Protein AF-A0A699Z973-F1 (afdb_monomer)

InterPro domains:
  IPR000719 Protein kinase domain [PF00069] (1-68)
  IPR000719 Protein kinase domain [PS50011] (1-73)
  IPR008271 Serine/threonine-protein kinase, active site [PS00108] (9-21)
  IPR011009 Protein kinase-like domain superfamily [SSF56112] (1-68)
  IPR050167 Serine/threonine-protein kinase [PTHR23257] (1-67)

Radius of gyration: 13.72 Å; Cα contacts (8 Å, |Δi|>4): 101; chains: 1; bounding box: 28×19×42 Å

Secondary structure (DSSP, 8-state):
-HHHHHTTEE-S---GGGEEEEEETTEEEEEE--GGG-EE-SSSS-TT--S--S-GGG--HHHHH-GGG----

Nearest PDB structures (foldseek):
  4kik-assembly1_B  TM=8.997E-01  e=7.319E-04  Homo sapiens
  7oai-assembly1_A  TM=8.407E-01  e=2.477E-03  Homo sapiens
  6yid-assembly1_A  TM=7.229E-01  e=1.099E-03  Homo sapiens
  6qat-assembly2_D-3  TM=7.160E-01  e=2.651E-03  Homo sapiens
  4bdf-assembly1_A-2  TM=5.860E-01  e=3.719E-03  Homo sapiens

Solvent-accessible surface area (backbone atoms only — not comparable to full-atom values): 4664 Å² total; per-residue (Å²): 106,66,75,41,52,75,69,31,37,46,50,62,45,76,49,76,94,30,48,48,76,46,81,52,97,92,38,84,43,80,42,85,50,72,64,88,66,40,47,74,38,88,66,86,42,41,78,86,48,85,62,86,63,55,55,72,96,64,44,58,68,48,50,77,78,35,35,80,69,30,68,89,131

pLDDT: mean 82.43, std 11.83, range [54.06, 96.38]

Mean predicted aligned error: 6.27 Å

Sequence (73 aa):
MEYLHAKRIVHFDLKAANVLVGWREGAAMAKVADFGLSKQRQQTFVTGVNSLRGTLPWTAPEIIHSPKAVTEK

Organism: Haematococcus lacustris (NCBI:txid44745)

Structure (mmCIF, N/CA/C/O backbone):
data_AF-A0A699Z973-F1
#
_entry.id   AF-A0A699Z973-F1
#
loop_
_atom_site.group_PDB
_atom_site.id
_atom_site.type_symbol
_atom_site.label_atom_id
_atom_site.label_alt_id
_atom_site.label_comp_id
_atom_site.label_asym_id
_atom_site.label_entity_id
_atom_site.label_seq_id
_atom_site.pdbx_PDB_ins_code
_atom_site.Cartn_x
_atom_site.Cartn_y
_atom_site.Cartn_z
_atom_site.occupancy
_atom_site.B_iso_or_equiv
_atom_site.auth_seq_id
_atom_site.auth_comp_id
_atom_site.auth_asym_id
_atom_site.auth_atom_id
_atom_site.pdbx_PDB_model_num
ATOM 1 N N . MET A 1 1 ? -3.719 0.931 -5.162 1.00 81.56 1 MET A N 1
ATOM 2 C CA . MET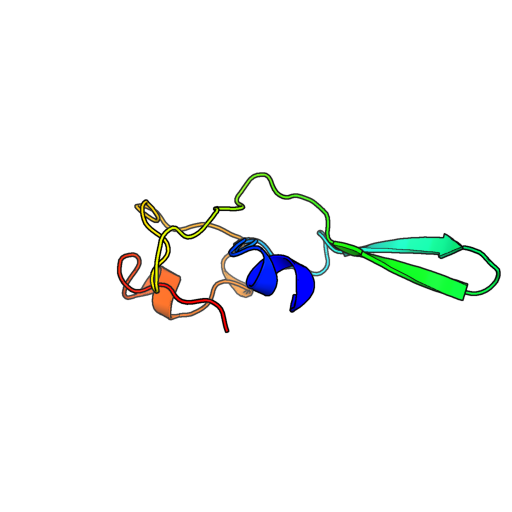 A 1 1 ? -4.377 0.545 -3.892 1.00 81.56 1 MET A CA 1
ATOM 3 C C . MET A 1 1 ? -5.770 -0.021 -4.089 1.00 81.56 1 MET A C 1
ATOM 5 O O . MET A 1 1 ? -6.141 -0.891 -3.317 1.00 81.56 1 MET A O 1
ATOM 9 N N . GLU A 1 2 ? -6.493 0.378 -5.138 1.00 89.62 2 GLU A N 1
ATOM 10 C CA . GLU A 1 2 ? -7.842 -0.119 -5.447 1.00 89.62 2 GLU A CA 1
ATOM 11 C C . GLU A 1 2 ? -8.000 -1.644 -5.319 1.00 89.62 2 GLU A C 1
ATOM 13 O O . GLU A 1 2 ? -8.886 -2.103 -4.609 1.00 89.62 2 GLU A O 1
ATOM 18 N N . TYR A 1 3 ? -7.085 -2.440 -5.888 1.00 92.50 3 TYR A N 1
ATOM 19 C CA . TYR A 1 3 ? -7.120 -3.903 -5.750 1.00 92.50 3 TYR A CA 1
ATOM 20 C C . TYR A 1 3 ? -7.047 -4.395 -4.293 1.00 92.50 3 TYR A C 1
ATOM 22 O O . TYR A 1 3 ? -7.773 -5.311 -3.906 1.00 92.50 3 TYR A O 1
ATOM 30 N N . LEU A 1 4 ? -6.166 -3.806 -3.477 1.00 91.06 4 LEU A N 1
ATOM 31 C CA . LEU A 1 4 ? -6.024 -4.188 -2.070 1.00 91.06 4 LEU A CA 1
ATOM 32 C C . LEU A 1 4 ? -7.258 -3.763 -1.269 1.00 91.06 4 LEU A C 1
ATOM 34 O O . LEU A 1 4 ? -7.809 -4.581 -0.535 1.00 91.06 4 LEU A O 1
ATOM 38 N N . HIS A 1 5 ? -7.750 -2.543 -1.482 1.00 89.31 5 HIS A N 1
ATOM 39 C CA . HIS A 1 5 ? -8.940 -2.015 -0.808 1.00 89.31 5 HIS A CA 1
ATOM 40 C C . HIS A 1 5 ? -10.212 -2.788 -1.200 1.00 89.31 5 HIS A C 1
ATOM 42 O O . HIS A 1 5 ? -11.013 -3.144 -0.337 1.00 89.31 5 HIS A O 1
ATOM 48 N N . ALA A 1 6 ? -10.351 -3.201 -2.465 1.00 90.12 6 ALA A N 1
ATOM 49 C 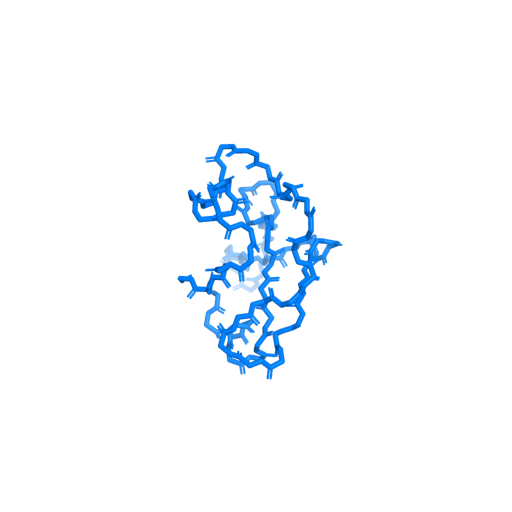CA . ALA A 1 6 ? -11.428 -4.090 -2.914 1.00 90.12 6 ALA A CA 1
ATOM 50 C C . ALA A 1 6 ? -11.406 -5.452 -2.194 1.00 90.12 6 ALA A C 1
ATOM 52 O O . ALA A 1 6 ? -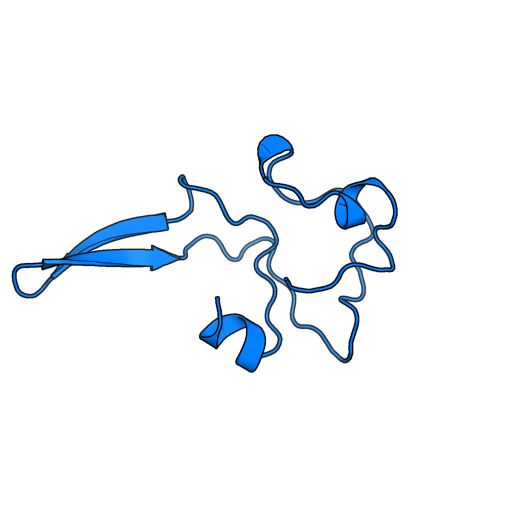12.449 -6.055 -1.941 1.00 90.12 6 ALA A O 1
ATOM 53 N N . LYS A 1 7 ? -10.217 -5.925 -1.801 1.00 90.56 7 LYS A N 1
ATOM 54 C CA . LYS A 1 7 ? -10.029 -7.122 -0.965 1.00 90.56 7 LYS A CA 1
ATOM 55 C C . LYS A 1 7 ? -10.084 -6.841 0.538 1.00 90.56 7 LYS A C 1
ATOM 57 O O . LYS A 1 7 ? -9.877 -7.761 1.331 1.00 90.56 7 LYS A O 1
ATOM 62 N N . ARG A 1 8 ? -10.396 -5.602 0.931 1.00 88.81 8 ARG A N 1
ATOM 63 C CA . ARG A 1 8 ? -10.408 -5.114 2.314 1.00 88.81 8 ARG A CA 1
ATOM 64 C C . ARG A 1 8 ? -9.045 -5.251 2.992 1.00 88.81 8 ARG A C 1
ATOM 66 O O . ARG A 1 8 ? -8.984 -5.587 4.169 1.00 88.81 8 ARG A O 1
ATOM 73 N N . ILE A 1 9 ? -7.952 -5.054 2.261 1.00 89.25 9 ILE A N 1
ATOM 74 C CA . ILE A 1 9 ? -6.583 -5.118 2.782 1.00 89.25 9 ILE A CA 1
ATOM 75 C C . ILE A 1 9 ? -6.005 -3.708 2.831 1.00 89.25 9 ILE A C 1
ATOM 77 O O . ILE A 1 9 ? -5.896 -3.043 1.804 1.00 89.25 9 ILE A O 1
ATOM 81 N N . VAL A 1 10 ? -5.557 -3.300 4.016 1.00 89.19 10 VAL A N 1
ATOM 82 C CA . VAL A 1 10 ? -4.826 -2.046 4.233 1.00 89.19 10 VAL A CA 1
ATOM 83 C C . VAL A 1 10 ? -3.351 -2.368 4.446 1.00 89.19 10 VAL A C 1
ATOM 85 O O . VAL A 1 10 ? -3.023 -3.229 5.262 1.00 89.19 10 VAL A O 1
ATOM 88 N N . HIS A 1 11 ? -2.463 -1.685 3.715 1.00 91.44 11 HIS A N 1
ATOM 89 C CA . HIS A 1 11 ? -1.023 -1.976 3.718 1.00 91.44 11 HIS A CA 1
ATOM 90 C C . HIS A 1 11 ? -0.290 -1.504 4.989 1.00 91.44 11 HIS A C 1
ATOM 92 O O . HIS A 1 11 ? 0.624 -2.170 5.467 1.00 91.44 11 HIS A O 1
ATOM 98 N N . PHE A 1 12 ? -0.690 -0.347 5.528 1.00 88.19 12 PHE A N 1
ATOM 99 C CA . PHE A 1 12 ? -0.106 0.372 6.677 1.00 88.19 12 PHE A CA 1
ATOM 100 C C . PHE A 1 12 ? 1.338 0.877 6.582 1.00 88.19 12 PHE A C 1
ATOM 102 O O . PHE A 1 12 ? 1.696 1.756 7.358 1.00 88.19 12 PHE A O 1
ATOM 109 N N . ASP A 1 13 ? 2.149 0.398 5.642 1.00 88.94 13 ASP A N 1
ATOM 110 C CA . ASP A 1 13 ? 3.514 0.915 5.446 1.00 88.94 13 ASP A CA 1
ATOM 111 C C . ASP A 1 13 ? 3.815 1.216 3.973 1.00 88.94 13 ASP A C 1
ATOM 113 O O . ASP A 1 13 ? 4.785 0.729 3.398 1.00 88.94 13 ASP A O 1
ATOM 117 N N . LEU A 1 14 ? 2.917 1.947 3.306 1.00 90.94 14 LEU A N 1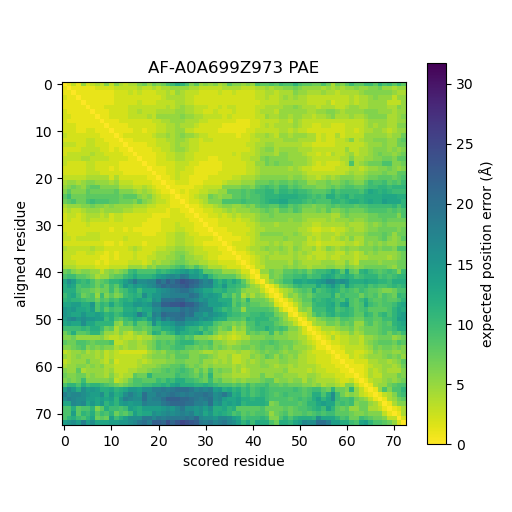
ATOM 118 C CA . LEU A 1 14 ? 3.140 2.337 1.914 1.00 90.94 14 LEU A CA 1
ATOM 119 C C . LEU A 1 14 ? 4.166 3.476 1.858 1.00 90.94 14 LEU A C 1
ATOM 121 O O . LEU A 1 14 ? 3.912 4.576 2.339 1.00 90.94 14 LEU A O 1
ATOM 125 N N . LYS A 1 15 ? 5.322 3.201 1.255 1.00 89.06 15 LYS A N 1
ATOM 126 C CA . LYS A 1 15 ? 6.437 4.142 1.083 1.00 89.06 15 LYS A CA 1
ATOM 127 C C . LYS A 1 15 ? 7.250 3.769 -0.151 1.00 89.06 15 LYS A C 1
ATOM 129 O O . LYS A 1 15 ? 7.173 2.630 -0.607 1.00 89.06 15 LYS A O 1
ATOM 134 N N . ALA A 1 16 ? 8.074 4.690 -0.652 1.00 91.56 16 ALA A N 1
ATOM 135 C CA . ALA A 1 16 ? 8.897 4.453 -1.844 1.00 91.56 16 ALA A CA 1
ATOM 136 C C . ALA A 1 16 ? 9.791 3.203 -1.721 1.00 91.56 16 ALA A C 1
ATOM 138 O O . ALA A 1 16 ? 9.890 2.431 -2.667 1.00 91.56 16 ALA A O 1
ATOM 139 N N . ALA A 1 17 ? 10.361 2.950 -0.537 1.00 93.38 17 ALA A N 1
ATOM 140 C CA . ALA A 1 17 ? 11.180 1.759 -0.279 1.00 93.38 17 ALA A CA 1
ATOM 141 C C . ALA A 1 17 ? 10.412 0.426 -0.415 1.00 93.38 17 ALA A C 1
ATOM 143 O O . ALA A 1 17 ? 11.030 -0.609 -0.640 1.00 93.38 17 ALA A O 1
ATOM 144 N N . ASN A 1 18 ? 9.078 0.458 -0.324 1.00 94.38 18 ASN A N 1
ATOM 145 C CA . ASN A 1 18 ? 8.200 -0.708 -0.447 1.00 94.38 18 ASN A CA 1
ATOM 146 C C . ASN A 1 18 ? 7.554 -0.805 -1.845 1.00 94.38 18 ASN A C 1
ATOM 148 O O . ASN A 1 18 ? 6.648 -1.608 -2.064 1.00 94.38 18 ASN A O 1
ATOM 152 N N . VAL A 1 19 ? 8.007 0.005 -2.809 1.00 95.50 19 VAL A N 1
ATOM 153 C CA . VAL A 1 19 ? 7.618 -0.095 -4.219 1.00 95.50 19 VAL A CA 1
ATOM 154 C C . VAL A 1 19 ? 8.811 -0.613 -5.010 1.00 95.50 19 VAL A C 1
ATOM 156 O O . VAL A 1 19 ? 9.776 0.103 -5.263 1.00 95.50 19 VAL A O 1
ATOM 159 N N . LEU A 1 20 ? 8.739 -1.877 -5.412 1.00 96.31 20 LEU A N 1
ATOM 160 C CA . LEU A 1 20 ? 9.766 -2.508 -6.228 1.00 96.31 20 LEU A CA 1
ATOM 161 C C . LEU A 1 20 ? 9.533 -2.156 -7.692 1.00 96.31 20 LEU A C 1
ATOM 163 O O . LEU A 1 20 ? 8.423 -2.313 -8.203 1.00 96.31 20 LEU A O 1
ATOM 167 N N . VAL A 1 21 ? 10.587 -1.722 -8.374 1.00 96.06 21 VAL A N 1
ATOM 168 C CA . VAL A 1 21 ? 10.553 -1.426 -9.806 1.00 96.06 21 VAL A CA 1
ATOM 169 C C . VAL A 1 21 ? 11.401 -2.462 -10.527 1.00 96.06 21 VAL A C 1
ATOM 171 O O . VAL A 1 21 ? 12.581 -2.627 -10.231 1.00 96.06 21 VAL A O 1
ATOM 174 N N . GLY A 1 22 ? 10.783 -3.180 -11.457 1.00 95.38 22 GLY A N 1
ATOM 175 C CA . GLY A 1 22 ? 11.457 -4.132 -12.333 1.00 95.38 22 GLY A CA 1
ATOM 176 C C . GLY A 1 22 ? 11.222 -3.789 -13.797 1.00 95.38 22 GLY A C 1
ATOM 177 O O . GLY A 1 22 ? 10.323 -3.019 -14.125 1.00 95.38 22 GLY A O 1
ATOM 178 N N . TRP A 1 23 ? 12.012 -4.383 -14.685 1.00 96.38 23 TRP A N 1
ATOM 179 C CA . TRP A 1 23 ? 11.793 -4.281 -16.125 1.00 96.38 23 TRP A CA 1
ATOM 180 C C . TRP A 1 23 ? 11.081 -5.533 -16.627 1.00 96.38 23 TRP A C 1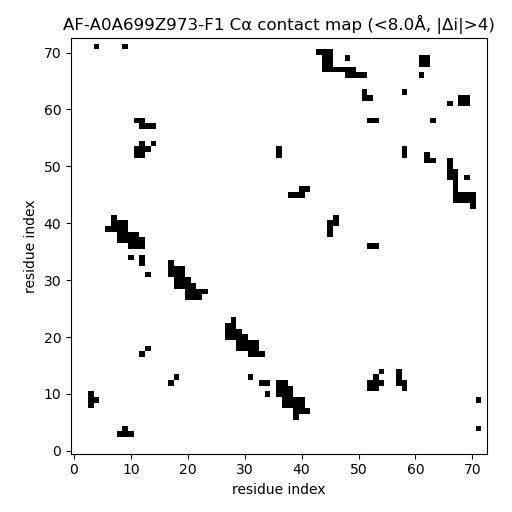
ATOM 182 O O . TRP A 1 23 ? 11.514 -6.650 -16.338 1.00 96.38 23 TRP A O 1
ATOM 192 N N . ARG A 1 24 ? 9.985 -5.368 -17.367 1.00 93.94 24 ARG A N 1
ATOM 193 C CA . ARG A 1 24 ? 9.234 -6.483 -17.950 1.00 93.94 24 ARG A CA 1
ATOM 194 C C . ARG A 1 24 ? 8.627 -6.058 -19.281 1.00 93.94 24 ARG A C 1
ATOM 196 O O . ARG A 1 24 ? 8.049 -4.985 -19.369 1.00 93.94 24 ARG A O 1
ATOM 203 N N . GLU A 1 25 ? 8.759 -6.909 -20.301 1.00 93.25 25 GLU A N 1
ATOM 204 C CA . GLU A 1 25 ? 8.116 -6.712 -21.616 1.00 93.25 25 GLU A CA 1
ATOM 205 C C . GLU A 1 25 ? 8.412 -5.329 -22.240 1.00 93.25 25 GLU A C 1
ATOM 207 O O . GLU A 1 25 ? 7.562 -4.711 -22.868 1.00 93.25 25 GLU A O 1
ATOM 212 N N . GLY A 1 26 ? 9.641 -4.830 -22.062 1.00 94.81 26 GLY A N 1
ATOM 213 C CA . GLY A 1 26 ? 10.072 -3.550 -22.636 1.00 94.81 26 GLY A CA 1
ATOM 214 C C . GLY A 1 26 ? 9.630 -2.305 -21.862 1.00 94.81 26 GLY A C 1
ATOM 215 O O . GLY A 1 26 ? 9.893 -1.200 -22.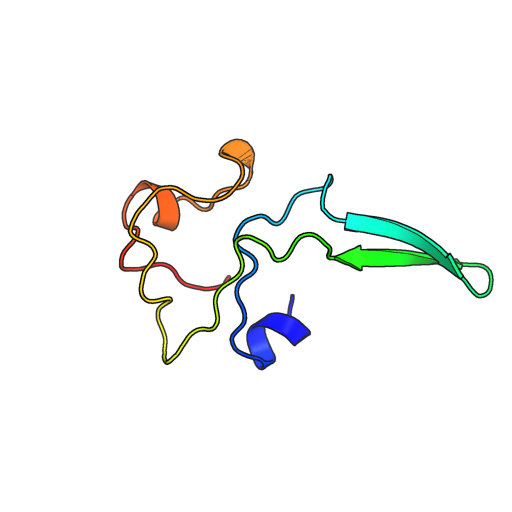327 1.00 94.81 26 GLY A O 1
ATOM 216 N N . ALA A 1 27 ? 9.006 -2.457 -20.691 1.00 94.69 27 ALA A N 1
ATOM 217 C CA . ALA A 1 27 ? 8.566 -1.344 -19.858 1.00 94.69 27 ALA A CA 1
ATOM 218 C C . ALA A 1 27 ? 8.988 -1.505 -18.388 1.00 94.69 27 ALA A C 1
ATOM 220 O O . ALA A 1 27 ? 9.171 -2.614 -17.874 1.00 94.69 27 ALA A O 1
ATOM 221 N N . ALA A 1 28 ? 9.109 -0.375 -17.687 1.00 95.00 28 ALA A N 1
ATOM 222 C CA . ALA A 1 28 ? 9.247 -0.363 -16.237 1.00 95.00 28 ALA A CA 1
ATOM 223 C C . ALA A 1 28 ? 7.909 -0.738 -15.584 1.00 95.00 28 ALA A C 1
ATOM 225 O O . ALA A 1 28 ? 6.862 -0.182 -15.912 1.00 95.00 28 ALA A O 1
ATOM 226 N N . MET A 1 29 ? 7.949 -1.665 -14.631 1.00 95.56 29 MET A N 1
ATOM 227 C CA . MET A 1 29 ? 6.779 -2.162 -13.921 1.00 95.56 29 MET A CA 1
ATOM 228 C C . MET A 1 29 ? 6.982 -2.026 -12.414 1.00 95.56 29 MET A C 1
ATOM 230 O O . MET A 1 29 ? 7.949 -2.548 -11.856 1.00 95.56 29 MET A O 1
ATOM 234 N N . ALA A 1 30 ? 6.047 -1.346 -11.752 1.00 94.81 30 ALA A N 1
ATOM 235 C CA . ALA A 1 30 ? 6.051 -1.159 -10.306 1.00 94.81 30 ALA A CA 1
ATOM 236 C C . ALA A 1 30 ? 5.181 -2.214 -9.603 1.00 94.81 30 ALA A C 1
ATOM 238 O O . ALA A 1 30 ? 4.082 -2.539 -10.060 1.00 94.81 30 ALA A O 1
ATOM 239 N N . LYS A 1 31 ? 5.654 -2.729 -8.466 1.00 94.38 31 LYS A N 1
ATOM 240 C CA . LYS A 1 31 ? 4.920 -3.649 -7.590 1.00 94.38 31 LYS A CA 1
ATOM 241 C C . LYS A 1 31 ? 5.038 -3.213 -6.136 1.00 94.38 31 LYS A C 1
ATOM 243 O 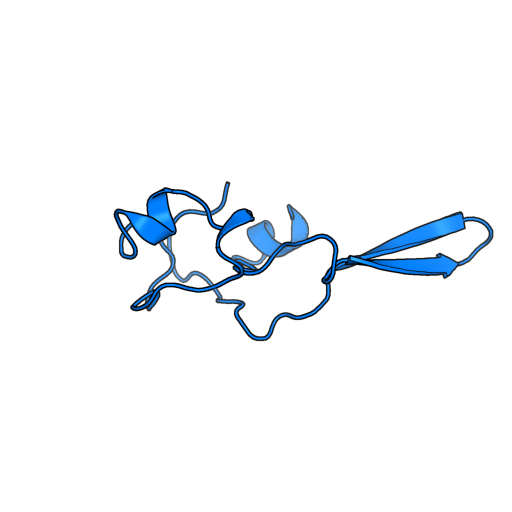O . LYS A 1 31 ? 6.127 -2.906 -5.666 1.00 94.38 31 LYS A O 1
ATOM 248 N N . VAL A 1 32 ? 3.920 -3.236 -5.419 1.00 95.19 32 VAL A N 1
ATOM 249 C CA . VAL A 1 32 ? 3.902 -3.011 -3.967 1.00 95.19 32 VAL A CA 1
ATOM 250 C C . VAL A 1 32 ? 4.419 -4.266 -3.263 1.00 95.19 32 VAL A C 1
ATOM 252 O O . VAL A 1 32 ? 4.031 -5.379 -3.626 1.00 95.19 32 VAL A O 1
ATOM 255 N N . ALA A 1 33 ? 5.293 -4.083 -2.281 1.00 94.06 33 ALA A N 1
ATOM 256 C CA . ALA A 1 33 ? 5.918 -5.128 -1.482 1.00 94.06 33 ALA A CA 1
ATOM 257 C C . ALA A 1 33 ? 5.845 -4.793 0.018 1.00 94.06 33 ALA A C 1
ATOM 259 O O . ALA A 1 33 ? 5.422 -3.708 0.391 1.00 94.06 33 ALA A O 1
ATOM 260 N N . ASP A 1 34 ? 6.293 -5.734 0.852 1.00 92.31 34 ASP A N 1
ATOM 261 C CA . ASP A 1 34 ? 6.329 -5.634 2.319 1.00 92.31 34 ASP A CA 1
ATOM 262 C C . ASP A 1 34 ? 4.957 -5.477 3.003 1.00 92.31 34 ASP A C 1
ATOM 264 O O . ASP A 1 34 ? 4.600 -4.464 3.602 1.00 92.31 34 ASP A O 1
ATOM 268 N N . PHE A 1 35 ? 4.196 -6.571 2.975 1.00 92.00 35 PHE A N 1
ATOM 269 C CA . PHE A 1 35 ? 2.888 -6.678 3.620 1.00 92.00 35 PHE A CA 1
ATOM 270 C C . PHE A 1 35 ? 2.976 -7.048 5.113 1.00 92.00 35 PHE A C 1
ATOM 272 O O . PHE A 1 35 ? 1.964 -7.418 5.710 1.00 92.00 35 PHE A O 1
ATOM 279 N N . GLY A 1 36 ? 4.154 -6.963 5.746 1.00 89.06 36 GLY A N 1
ATOM 280 C CA . GLY A 1 36 ? 4.357 -7.407 7.133 1.00 89.06 36 GLY A CA 1
ATOM 281 C C . GLY A 1 36 ? 3.493 -6.663 8.158 1.00 89.06 36 GLY A C 1
ATOM 282 O O . GLY A 1 36 ? 3.138 -7.209 9.203 1.00 89.06 36 GLY A O 1
ATOM 283 N N . LEU A 1 37 ? 3.099 -5.429 7.835 1.00 87.00 37 LEU A N 1
ATOM 284 C CA . LEU A 1 37 ? 2.207 -4.605 8.653 1.00 87.00 37 LEU A CA 1
ATOM 285 C C . LEU A 1 37 ? 0.761 -4.579 8.153 1.00 87.00 37 LEU A C 1
ATOM 287 O O . LEU A 1 37 ? -0.080 -3.940 8.785 1.00 87.00 37 LEU A O 1
ATOM 291 N N . SER A 1 38 ? 0.451 -5.286 7.066 1.00 88.69 38 SER A N 1
ATOM 292 C CA . SER A 1 38 ? -0.877 -5.260 6.460 1.00 88.69 38 SER A CA 1
ATOM 293 C C . SER A 1 38 ? -1.940 -5.913 7.344 1.00 88.69 38 SER A C 1
ATOM 295 O O . SER A 1 38 ? -1.680 -6.867 8.083 1.00 88.69 38 SER A O 1
ATOM 297 N N . LYS A 1 39 ? -3.179 -5.423 7.247 1.00 87.00 39 LYS A N 1
ATOM 298 C CA . LYS A 1 39 ? -4.338 -6.014 7.929 1.00 87.00 39 LYS A CA 1
ATOM 299 C C . LYS A 1 39 ? -5.532 -6.121 7.002 1.00 87.00 39 LYS A C 1
ATOM 301 O O . LYS A 1 39 ? -5.788 -5.236 6.189 1.00 87.00 39 LYS A O 1
ATOM 306 N N . GLN A 1 40 ? -6.291 -7.193 7.195 1.00 84.25 40 GLN A N 1
ATOM 307 C CA . GLN A 1 40 ? -7.594 -7.357 6.578 1.00 84.25 40 GLN A CA 1
ATOM 308 C C . GLN A 1 40 ? -8.672 -6.722 7.459 1.00 84.25 40 GLN A C 1
ATOM 310 O O . GLN A 1 40 ? -8.757 -6.981 8.660 1.00 84.25 40 GLN A O 1
ATOM 315 N N . ARG A 1 41 ? -9.498 -5.880 6.852 1.00 75.88 41 ARG A N 1
ATOM 316 C CA . ARG A 1 41 ? -10.592 -5.167 7.491 1.00 75.88 41 ARG A CA 1
ATOM 317 C C . ARG A 1 41 ? -11.839 -6.046 7.508 1.00 75.88 41 ARG A C 1
ATOM 319 O O . ARG A 1 41 ? -12.245 -6.583 6.479 1.00 75.88 41 ARG A O 1
ATOM 326 N N . GLN A 1 42 ? -12.472 -6.166 8.671 1.00 71.50 42 GLN A N 1
ATOM 327 C CA . GLN A 1 42 ? -13.712 -6.936 8.803 1.00 71.50 42 GLN A CA 1
ATOM 328 C C . GLN A 1 42 ? -14.957 -6.105 8.433 1.00 71.50 42 GLN A C 1
ATOM 330 O O . GLN A 1 42 ? -15.890 -6.657 7.853 1.00 71.50 42 GLN A O 1
ATOM 335 N N . GLN A 1 43 ? -14.962 -4.786 8.693 1.00 70.06 43 GLN A N 1
ATOM 336 C CA . GLN A 1 43 ? -16.087 -3.864 8.415 1.00 70.06 43 GLN A CA 1
ATOM 337 C C . GLN A 1 43 ? -15.596 -2.489 7.930 1.00 70.06 43 GLN A C 1
ATOM 339 O O . GLN A 1 43 ? -14.741 -2.493 7.066 1.00 70.06 43 GLN A O 1
ATOM 344 N N . THR A 1 44 ? -16.107 -1.338 8.391 1.00 67.50 44 THR A N 1
ATOM 345 C CA . THR A 1 44 ? -15.676 0.013 7.940 1.00 67.50 44 THR A CA 1
ATOM 346 C C . THR A 1 44 ? -14.323 0.433 8.521 1.00 67.50 44 THR A C 1
ATOM 348 O O . THR A 1 44 ? -13.586 1.193 7.901 1.00 67.50 44 THR A O 1
ATOM 351 N N . PHE A 1 45 ? -13.967 -0.110 9.687 1.00 64.81 45 PHE A N 1
ATOM 352 C CA . PHE A 1 45 ? -12.747 0.224 10.421 1.00 64.81 45 PHE A CA 1
ATOM 353 C C . PHE A 1 45 ? -11.782 -0.952 10.472 1.00 64.81 45 PHE A C 1
ATOM 355 O O . PHE A 1 45 ? -12.198 -2.117 10.506 1.00 64.81 45 PHE A O 1
ATOM 362 N N . VAL A 1 46 ? -10.486 -0.645 10.511 1.00 66.94 46 VAL A N 1
ATOM 363 C CA . VAL A 1 46 ? -9.457 -1.657 10.752 1.00 66.94 46 VAL A CA 1
ATOM 364 C C . VAL A 1 46 ? -9.351 -1.920 12.252 1.00 66.94 46 VAL A C 1
ATOM 366 O O . VAL A 1 46 ? -8.931 -1.062 13.022 1.00 66.94 46 VAL A O 1
ATOM 369 N N . THR A 1 47 ? -9.746 -3.117 12.681 1.00 64.62 47 THR A N 1
ATOM 370 C CA . THR A 1 47 ? -9.650 -3.538 14.082 1.00 64.62 47 THR A CA 1
ATOM 371 C C . THR A 1 47 ? -8.219 -3.971 14.427 1.00 64.62 47 THR A C 1
ATOM 373 O O . THR A 1 47 ? -7.491 -4.516 13.596 1.00 64.62 47 THR A O 1
ATOM 376 N N . GLY A 1 48 ? -7.787 -3.723 15.668 1.00 60.31 48 GLY A N 1
ATOM 377 C CA . GLY A 1 48 ? -6.480 -4.176 16.170 1.00 60.31 48 GLY A CA 1
ATOM 378 C C . GLY A 1 48 ? -5.283 -3.276 15.839 1.00 60.31 48 GLY A C 1
ATOM 379 O O . GLY A 1 48 ? -4.135 -3.703 16.003 1.00 60.31 48 GLY A O 1
ATOM 380 N N . VAL A 1 49 ? -5.510 -2.033 15.404 1.00 66.06 49 VAL A N 1
ATOM 381 C CA . VAL A 1 49 ? -4.464 -1.000 15.350 1.00 66.06 49 VAL A CA 1
ATOM 382 C C . VAL A 1 49 ? -4.263 -0.463 16.774 1.00 66.06 49 VAL A C 1
ATOM 384 O O . VAL A 1 49 ? -4.790 0.570 17.156 1.00 66.06 49 VAL A O 1
ATOM 387 N N . ASN A 1 50 ? -3.561 -1.223 17.617 1.00 61.09 50 ASN A N 1
ATOM 388 C CA . ASN A 1 50 ? -3.389 -0.893 19.045 1.00 61.09 50 ASN A CA 1
ATOM 389 C C . ASN A 1 50 ? -2.100 -0.103 19.337 1.00 61.09 50 ASN A C 1
ATOM 391 O O . ASN A 1 50 ? -1.790 0.177 20.490 1.00 61.09 50 ASN A O 1
ATOM 395 N N . SER A 1 51 ? -1.321 0.213 18.304 1.00 63.34 51 SER A N 1
ATOM 396 C CA . SER A 1 51 ? -0.014 0.859 18.401 1.00 63.34 51 SER A CA 1
ATOM 397 C C . SER A 1 51 ? 0.281 1.624 17.114 1.00 63.34 51 SER A C 1
ATOM 399 O O . SER A 1 51 ? -0.232 1.248 16.055 1.00 63.34 51 SER A O 1
ATOM 401 N N . LEU A 1 52 ? 1.132 2.650 17.195 1.00 68.62 52 LEU A N 1
ATOM 402 C CA . LEU A 1 52 ? 1.657 3.339 16.018 1.00 68.62 52 LEU A CA 1
ATOM 403 C C . LEU A 1 52 ? 2.327 2.312 15.085 1.00 68.62 52 LEU A C 1
ATOM 405 O O . LEU A 1 52 ? 3.094 1.463 15.546 1.00 68.62 52 LEU A O 1
ATOM 409 N N . ARG A 1 53 ? 1.985 2.339 13.794 1.00 76.25 53 ARG A N 1
ATOM 410 C CA . ARG A 1 53 ? 2.486 1.406 12.774 1.00 76.25 53 ARG A CA 1
ATOM 411 C C . ARG A 1 53 ? 2.815 2.160 11.495 1.00 76.25 53 ARG A C 1
ATOM 413 O O . ARG A 1 53 ? 2.224 3.200 11.208 1.00 76.25 53 ARG A O 1
ATOM 420 N N . GLY A 1 54 ? 3.736 1.581 10.737 1.00 78.50 54 GLY A N 1
ATOM 421 C CA . GLY A 1 54 ? 4.273 2.181 9.528 1.00 78.50 54 GLY A CA 1
ATOM 422 C C . GLY A 1 54 ? 5.397 3.167 9.820 1.00 78.50 54 GLY A C 1
ATOM 423 O O . GLY A 1 54 ? 5.853 3.331 10.954 1.00 78.50 54 GLY A O 1
ATOM 424 N N . THR A 1 55 ? 5.864 3.804 8.759 1.00 82.25 55 THR A N 1
ATOM 425 C CA . THR A 1 55 ? 6.986 4.738 8.796 1.00 82.25 55 THR A CA 1
ATOM 426 C C . THR A 1 55 ? 6.456 6.163 8.983 1.00 82.25 55 THR A C 1
ATOM 428 O O . THR A 1 55 ? 5.847 6.700 8.065 1.00 82.25 55 THR A O 1
ATOM 431 N N . LEU A 1 56 ? 6.720 6.770 10.151 1.00 82.62 56 LEU A N 1
ATOM 432 C CA . LEU A 1 56 ? 6.170 8.055 10.640 1.00 82.62 56 LEU A CA 1
ATOM 433 C C . LEU A 1 56 ? 5.903 9.147 9.575 1.00 82.62 56 LEU A C 1
ATOM 435 O O . LEU A 1 56 ? 4.792 9.670 9.560 1.00 82.62 56 LEU A O 1
ATOM 439 N N . PRO A 1 57 ? 6.844 9.486 8.667 1.00 84.50 57 PRO A N 1
ATOM 440 C CA . PRO A 1 57 ? 6.618 10.495 7.623 1.00 84.50 57 PRO A CA 1
ATOM 441 C C . PRO A 1 57 ? 5.472 10.190 6.644 1.00 84.50 57 PRO A C 1
ATOM 443 O O . PRO A 1 57 ? 4.957 11.101 6.006 1.00 84.50 57 PRO A O 1
ATOM 446 N N . TRP A 1 58 ? 5.095 8.919 6.505 1.00 82.56 58 TRP A N 1
ATOM 447 C CA . TRP A 1 58 ? 4.077 8.417 5.573 1.00 82.56 58 TRP A CA 1
ATOM 448 C C . TRP A 1 58 ? 2.791 7.992 6.291 1.00 82.56 58 TRP A C 1
ATOM 450 O O . TRP A 1 58 ? 1.832 7.549 5.660 1.00 82.56 58 TRP A O 1
ATOM 460 N N . THR A 1 59 ? 2.778 8.085 7.621 1.00 84.62 59 THR A N 1
ATOM 461 C CA . THR A 1 59 ? 1.656 7.664 8.452 1.00 84.62 59 THR A CA 1
ATOM 462 C C . THR A 1 59 ? 0.556 8.723 8.418 1.00 84.62 59 THR A C 1
ATOM 464 O O . THR A 1 59 ? 0.788 9.898 8.699 1.00 84.62 59 THR A O 1
ATOM 467 N N . ALA A 1 60 ? -0.668 8.298 8.107 1.00 82.69 60 ALA A N 1
ATOM 468 C CA . ALA A 1 60 ? -1.833 9.173 8.096 1.00 82.69 60 ALA A CA 1
ATOM 469 C C . ALA A 1 60 ? -2.153 9.714 9.512 1.00 82.69 60 ALA A C 1
ATOM 471 O O . ALA A 1 60 ? -1.970 8.996 10.503 1.00 82.69 60 ALA A O 1
ATOM 472 N N . PRO A 1 61 ? -2.642 10.961 9.648 1.00 80.69 61 PRO A N 1
ATOM 473 C CA . PRO A 1 61 ? -2.833 11.608 10.947 1.00 80.69 61 PRO A CA 1
ATOM 474 C C . PRO A 1 61 ? -3.816 10.864 11.857 1.00 80.69 61 PRO A C 1
ATOM 476 O O . PRO A 1 61 ? -3.632 10.857 13.072 1.00 80.69 61 PRO A O 1
ATOM 479 N N . GLU A 1 62 ? -4.828 10.195 11.312 1.00 78.69 62 GLU A N 1
ATOM 480 C CA . GLU A 1 62 ? -5.783 9.387 12.070 1.00 78.69 62 GLU A CA 1
ATOM 481 C C . GLU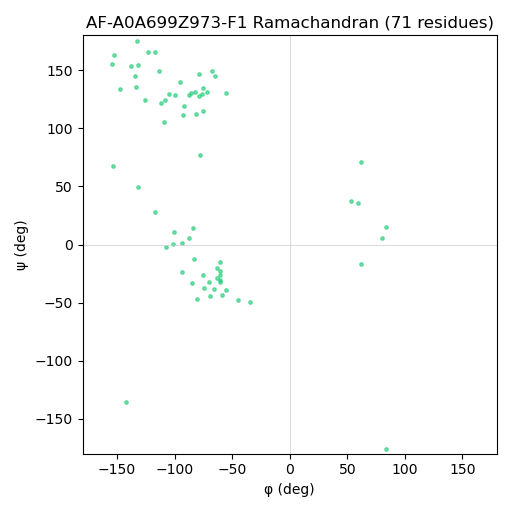 A 1 62 ? -5.124 8.199 12.782 1.00 78.69 62 GLU A C 1
ATOM 483 O O . GLU A 1 62 ? -5.568 7.819 13.861 1.00 78.69 62 GLU A O 1
ATOM 488 N N . ILE A 1 63 ? -4.021 7.656 12.254 1.00 77.75 63 ILE A N 1
ATOM 489 C CA . ILE A 1 63 ? -3.260 6.581 12.912 1.00 77.75 63 ILE A CA 1
ATOM 490 C C . ILE A 1 63 ? -2.545 7.117 14.162 1.00 77.75 63 ILE A C 1
ATOM 492 O O . ILE A 1 63 ? -2.395 6.393 15.145 1.00 77.75 63 ILE A O 1
ATOM 496 N N . ILE A 1 64 ? -2.130 8.387 14.136 1.00 76.81 64 ILE A N 1
ATOM 497 C CA . ILE A 1 64 ? -1.423 9.056 15.235 1.00 76.81 64 ILE A CA 1
ATOM 498 C C . ILE A 1 64 ? -2.416 9.513 16.312 1.00 76.81 64 ILE A C 1
ATOM 500 O O . ILE A 1 64 ? -2.199 9.278 17.498 1.00 76.81 64 ILE A O 1
ATOM 504 N N . HI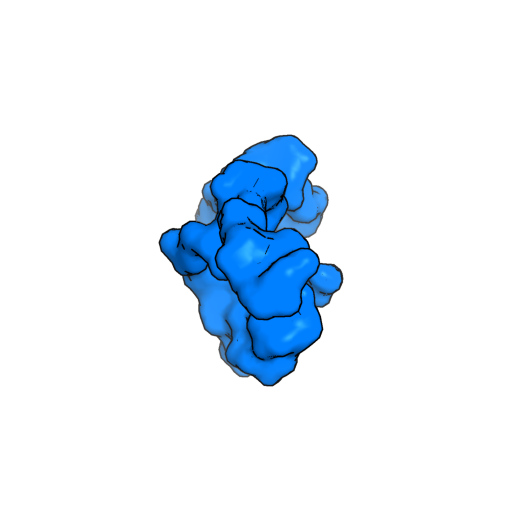S A 1 65 ? -3.517 10.149 15.904 1.00 74.75 65 HIS A N 1
ATOM 505 C CA . HIS A 1 65 ? -4.451 10.815 16.817 1.00 74.75 65 HIS A CA 1
ATOM 506 C C . HIS A 1 65 ? -5.626 9.931 17.251 1.00 74.75 65 HIS A C 1
ATOM 508 O O . HIS A 1 65 ? -6.262 10.202 18.268 1.00 74.75 65 HIS A O 1
ATOM 514 N N . SER A 1 66 ? -5.988 8.907 16.474 1.00 69.31 66 SER A N 1
ATOM 515 C CA . SER A 1 66 ? -7.175 8.078 16.722 1.00 69.31 66 SER A CA 1
ATOM 516 C C . SER A 1 66 ? -7.020 6.666 16.142 1.00 69.31 66 SER A C 1
ATOM 518 O O . SER A 1 66 ? -7.765 6.274 15.241 1.00 69.31 66 SER A O 1
ATOM 520 N N . PRO A 1 67 ? -6.110 5.840 16.692 1.00 61.47 67 PRO A N 1
ATOM 521 C CA . PRO A 1 67 ? -5.793 4.517 16.148 1.00 61.47 67 PRO A CA 1
ATOM 522 C C . PRO A 1 67 ? -6.993 3.546 16.101 1.00 61.47 67 PRO A C 1
ATOM 524 O O . PRO A 1 67 ? -6.966 2.566 15.367 1.00 61.47 67 PRO A O 1
ATOM 527 N N . LYS A 1 68 ? -8.096 3.831 16.809 1.00 63.44 68 LYS A N 1
ATOM 528 C CA . LYS A 1 68 ? -9.354 3.059 16.739 1.00 63.44 68 LYS A CA 1
ATOM 529 C C . LYS A 1 68 ? -10.283 3.441 15.574 1.00 63.44 68 LYS A C 1
ATOM 531 O O . LYS A 1 68 ? -11.230 2.707 15.313 1.00 63.44 68 LYS A O 1
ATOM 536 N N . ALA A 1 69 ? -10.038 4.560 14.892 1.00 63.12 69 ALA A N 1
ATOM 537 C CA . ALA A 1 69 ? -10.896 5.113 13.837 1.00 63.12 69 ALA A CA 1
ATOM 538 C C . ALA A 1 69 ? -10.191 5.158 12.468 1.00 63.12 69 ALA A C 1
ATOM 540 O O . ALA A 1 69 ? -10.482 6.013 11.635 1.00 63.12 69 ALA A O 1
ATOM 541 N N . VAL A 1 70 ? -9.241 4.249 12.235 1.00 67.38 70 VAL A N 1
ATOM 542 C CA . VAL A 1 70 ? -8.449 4.248 11.003 1.00 67.38 70 VAL A CA 1
ATOM 543 C C . VAL A 1 70 ? -9.263 3.692 9.836 1.00 67.38 70 VAL A C 1
ATOM 545 O O . VAL A 1 70 ? -9.842 2.601 9.917 1.00 67.38 70 VAL A O 1
ATOM 548 N N . THR A 1 71 ? -9.271 4.455 8.745 1.00 66.12 71 THR A N 1
ATOM 549 C CA . THR A 1 71 ? -9.938 4.128 7.480 1.00 66.12 71 THR A CA 1
ATOM 550 C C . THR A 1 71 ? -8.907 4.000 6.358 1.00 66.12 71 THR A C 1
ATOM 552 O O . THR A 1 71 ? -7.747 4.368 6.531 1.00 66.12 71 THR A O 1
ATOM 555 N N . GLU A 1 72 ? -9.307 3.420 5.227 1.00 63.62 72 GLU A N 1
ATOM 556 C CA . GLU A 1 72 ? -8.483 3.426 4.016 1.00 63.62 72 GLU A CA 1
ATOM 557 C C . GLU A 1 72 ? -8.879 4.662 3.192 1.00 63.62 72 GLU A C 1
ATOM 559 O O . GLU A 1 72 ? -10.052 4.809 2.849 1.00 63.62 72 GLU A O 1
ATOM 564 N N . LYS A 1 73 ? -7.944 5.582 2.939 1.00 54.06 73 LYS A N 1
ATOM 565 C CA . LYS A 1 73 ? -8.105 6.598 1.889 1.00 54.06 73 LYS A CA 1
ATOM 566 C C . LYS A 1 73 ? -7.544 6.064 0.580 1.00 54.06 73 LYS A C 1
ATOM 568 O O . LYS A 1 73 ? -6.458 5.440 0.621 1.00 54.06 73 LYS A O 1
#

Foldseek 3Di:
DVVCVVQQKDQQADDPVQWDWDDDPNDIDIDGHDSVVMAHPPDQWGPDLPDQTYDVVPGDVCSVVPVRHDGDD